Protein AF-A0A8J8KL20-F1 (afdb_monomer_lite)

Radius of gyration: 17.02 Å; chains: 1; bounding box: 35×37×46 Å

pLDDT: mean 74.29, std 15.9, range [38.81, 91.81]

Structure (mmCIF, N/CA/C/O backbone):
data_AF-A0A8J8KL20-F1
#
_entry.id   AF-A0A8J8KL20-F1
#
loop_
_atom_site.group_PDB
_atom_site.id
_atom_site.type_symbol
_atom_site.label_atom_id
_atom_site.label_alt_id
_atom_site.label_comp_id
_atom_site.label_asym_id
_atom_site.label_entity_id
_atom_site.label_seq_id
_atom_site.pdbx_PDB_ins_code
_atom_site.Cartn_x
_atom_site.Cartn_y
_atom_site.Cartn_z
_atom_site.occupancy
_atom_site.B_iso_or_equiv
_atom_site.auth_seq_id
_atom_site.auth_comp_id
_atom_site.auth_asym_id
_atom_site.auth_atom_id
_atom_site.pdbx_PDB_model_num
ATOM 1 N N . MET A 1 1 ? 16.109 7.334 24.540 1.00 38.81 1 MET A N 1
ATOM 2 C CA . MET A 1 1 ? 15.785 5.969 24.083 1.00 38.81 1 MET A CA 1
ATOM 3 C C . MET A 1 1 ? 14.561 6.103 23.209 1.00 38.81 1 MET A C 1
ATOM 5 O O . MET A 1 1 ? 13.447 6.041 23.710 1.00 38.81 1 MET A O 1
ATOM 9 N N . ASP A 1 2 ? 14.777 6.411 21.936 1.00 45.88 2 ASP A N 1
ATOM 10 C CA . ASP A 1 2 ? 13.723 6.442 20.931 1.00 45.88 2 ASP A CA 1
ATOM 11 C C . ASP A 1 2 ? 13.268 5.004 20.717 1.00 45.88 2 ASP A C 1
ATOM 13 O O . ASP A 1 2 ? 13.899 4.237 19.991 1.00 45.88 2 ASP A O 1
ATOM 17 N N . ASP A 1 3 ? 12.230 4.622 21.461 1.00 46.59 3 ASP A N 1
ATOM 18 C CA . ASP A 1 3 ? 11.456 3.405 21.261 1.00 46.59 3 ASP A CA 1
ATOM 19 C C . ASP A 1 3 ? 11.248 3.256 19.752 1.00 46.59 3 ASP A C 1
ATOM 21 O O . ASP A 1 3 ? 10.605 4.101 19.130 1.00 46.59 3 ASP A O 1
ATOM 25 N N . HIS A 1 4 ? 11.883 2.252 19.138 1.00 56.97 4 HIS A N 1
ATOM 26 C CA . HIS A 1 4 ? 11.811 1.983 17.701 1.00 56.97 4 HIS A CA 1
ATOM 27 C C . HIS A 1 4 ? 10.422 1.435 17.339 1.00 56.97 4 HIS A C 1
ATOM 29 O O . HIS A 1 4 ? 10.281 0.366 16.743 1.00 56.97 4 HIS A O 1
ATOM 35 N N . ARG A 1 5 ? 9.373 2.156 17.736 1.00 70.94 5 ARG A N 1
ATOM 36 C CA . ARG A 1 5 ? 8.008 1.954 17.292 1.00 70.94 5 ARG A CA 1
ATOM 37 C C . ARG A 1 5 ? 8.009 2.177 15.794 1.00 70.94 5 ARG A C 1
ATOM 39 O O . ARG A 1 5 ? 8.140 3.299 15.313 1.00 70.94 5 ARG A O 1
ATOM 46 N N . LEU A 1 6 ? 7.926 1.066 15.071 1.00 75.06 6 LEU A N 1
ATOM 47 C CA . LEU A 1 6 ? 7.725 1.067 13.634 1.00 75.06 6 LEU A CA 1
ATOM 48 C C . LEU A 1 6 ? 6.529 1.967 13.329 1.00 75.06 6 LEU A C 1
ATOM 50 O O . LEU A 1 6 ? 5.464 1.814 13.930 1.00 75.06 6 LEU A O 1
ATOM 54 N N . THR A 1 7 ? 6.738 2.925 12.431 1.00 85.06 7 THR A N 1
ATOM 55 C CA . THR A 1 7 ? 5.669 3.805 11.976 1.00 85.06 7 THR A CA 1
ATOM 56 C C . THR A 1 7 ? 4.633 2.995 11.197 1.00 85.06 7 THR A C 1
ATOM 58 O O . THR A 1 7 ? 4.928 1.900 10.699 1.00 85.06 7 THR A O 1
ATOM 61 N N . ASP A 1 8 ? 3.408 3.508 11.103 1.00 82.50 8 ASP A N 1
ATOM 62 C CA . ASP A 1 8 ? 2.309 2.798 10.441 1.00 82.50 8 ASP A CA 1
ATOM 63 C C . ASP A 1 8 ? 2.631 2.536 8.964 1.00 82.50 8 ASP A C 1
ATOM 65 O O . ASP A 1 8 ? 2.375 1.448 8.452 1.00 82.50 8 ASP A O 1
ATOM 69 N N . GLU A 1 9 ? 3.314 3.477 8.311 1.00 83.88 9 GLU A N 1
ATOM 70 C CA . GLU A 1 9 ? 3.760 3.365 6.922 1.00 83.88 9 GLU A CA 1
ATOM 71 C C . GLU A 1 9 ? 4.776 2.232 6.760 1.00 83.88 9 GLU A C 1
ATOM 73 O O . GLU A 1 9 ? 4.726 1.464 5.798 1.00 83.88 9 GLU A O 1
ATOM 78 N N . ARG A 1 10 ? 5.673 2.059 7.738 1.00 84.50 10 ARG A N 1
ATOM 79 C CA . ARG A 1 10 ? 6.661 0.978 7.707 1.00 84.50 10 ARG A CA 1
ATOM 80 C C . ARG A 1 10 ? 6.034 -0.385 7.977 1.00 84.50 10 ARG A C 1
ATOM 82 O O . ARG A 1 10 ? 6.473 -1.371 7.387 1.00 84.50 10 ARG A O 1
ATOM 89 N N . LEU A 1 11 ? 5.008 -0.452 8.826 1.00 85.94 11 LEU A N 1
ATOM 90 C CA . LEU A 1 11 ? 4.219 -1.671 9.030 1.00 85.94 11 LEU A CA 1
ATOM 91 C C . LEU A 1 11 ? 3.438 -2.046 7.765 1.00 85.94 11 LEU A C 1
ATOM 93 O O . LEU A 1 11 ? 3.494 -3.201 7.341 1.00 85.94 11 LEU A O 1
ATOM 97 N N . CYS A 1 12 ? 2.791 -1.074 7.118 1.00 87.00 12 CYS A N 1
ATOM 98 C CA . CYS A 1 12 ? 2.142 -1.263 5.823 1.00 87.00 12 CYS A CA 1
ATOM 99 C C . CYS A 1 12 ? 3.125 -1.765 4.769 1.00 87.00 12 CYS A C 1
ATOM 101 O O . CYS A 1 12 ? 2.847 -2.756 4.096 1.00 87.00 12 CYS A O 1
ATOM 103 N N . TRP A 1 13 ? 4.298 -1.136 4.660 1.00 88.00 13 TRP A N 1
ATOM 104 C CA . TRP A 1 13 ? 5.326 -1.566 3.719 1.00 88.00 13 TRP A CA 1
ATOM 105 C C . TRP A 1 13 ? 5.730 -3.020 3.938 1.00 88.00 13 TRP A C 1
ATOM 107 O O . TRP A 1 13 ? 5.778 -3.778 2.979 1.00 88.00 13 TRP A O 1
ATOM 117 N N . LEU A 1 14 ? 5.969 -3.447 5.180 1.00 86.81 14 LEU A N 1
ATOM 118 C CA . LEU A 1 14 ? 6.338 -4.838 5.462 1.00 86.81 14 LEU A CA 1
ATOM 119 C C . LEU A 1 14 ? 5.230 -5.827 5.074 1.00 86.81 14 LEU A C 1
ATOM 121 O O . LEU A 1 14 ? 5.526 -6.848 4.455 1.00 86.81 14 LEU A O 1
ATOM 125 N N . ALA A 1 15 ? 3.971 -5.507 5.385 1.00 85.88 15 ALA A N 1
ATOM 126 C CA . ALA A 1 15 ? 2.824 -6.351 5.055 1.00 85.88 15 ALA A CA 1
ATOM 127 C C . ALA A 1 15 ? 2.576 -6.460 3.539 1.00 85.88 15 ALA A C 1
ATOM 129 O O . ALA A 1 15 ? 2.180 -7.514 3.037 1.00 85.88 15 ALA A O 1
ATOM 130 N N . VAL A 1 16 ? 2.815 -5.378 2.794 1.00 83.81 16 VAL A N 1
ATOM 131 C CA . VAL A 1 16 ? 2.641 -5.341 1.335 1.00 83.81 16 VAL A CA 1
ATOM 132 C C . VAL A 1 16 ? 3.842 -5.948 0.610 1.00 83.81 16 VAL A C 1
ATOM 134 O O . VAL A 1 16 ? 3.661 -6.682 -0.363 1.00 83.81 16 VAL A O 1
ATOM 137 N N . ARG A 1 17 ? 5.065 -5.685 1.084 1.00 83.00 17 ARG A N 1
ATOM 138 C CA . ARG A 1 17 ? 6.307 -6.161 0.463 1.00 83.00 17 ARG A CA 1
ATOM 139 C C . ARG A 1 17 ? 6.324 -7.677 0.346 1.00 83.00 17 ARG A C 1
ATOM 141 O O . ARG A 1 17 ? 6.640 -8.174 -0.728 1.00 83.00 17 ARG A O 1
ATOM 148 N N . ASP A 1 18 ? 5.926 -8.396 1.396 1.00 75.50 18 ASP A N 1
ATOM 149 C CA . ASP A 1 18 ? 5.860 -9.863 1.373 1.00 75.50 18 ASP A CA 1
ATOM 150 C C . ASP A 1 18 ? 4.940 -10.377 0.248 1.00 75.50 18 ASP A C 1
ATOM 152 O O . ASP A 1 18 ? 5.310 -11.267 -0.521 1.00 75.50 18 ASP A O 1
ATOM 156 N N . GLN A 1 19 ? 3.790 -9.726 0.047 1.00 73.88 19 GLN A N 1
ATOM 157 C CA . GLN A 1 19 ? 2.840 -10.082 -1.011 1.00 73.88 19 GLN A CA 1
ATOM 158 C C . GLN A 1 19 ? 3.341 -9.749 -2.423 1.00 73.88 19 GLN A C 1
ATOM 160 O O . GLN A 1 19 ? 3.044 -10.483 -3.369 1.00 73.88 19 GLN A O 1
ATOM 165 N N . ILE A 1 20 ? 4.087 -8.652 -2.590 1.00 74.19 20 ILE A N 1
ATOM 166 C CA . ILE A 1 20 ? 4.713 -8.300 -3.873 1.00 74.19 20 ILE A CA 1
ATOM 167 C C . ILE A 1 20 ? 5.860 -9.275 -4.167 1.00 74.19 20 ILE A C 1
ATOM 169 O O . ILE A 1 20 ? 5.904 -9.858 -5.249 1.00 74.19 20 ILE A O 1
ATOM 173 N N . GLU A 1 21 ? 6.749 -9.525 -3.201 1.00 70.81 21 GLU A N 1
ATOM 174 C CA . GLU A 1 21 ? 7.859 -10.473 -3.351 1.00 70.81 21 GLU A CA 1
ATOM 175 C C . GLU A 1 21 ? 7.360 -11.888 -3.684 1.00 70.81 21 GLU A C 1
ATOM 177 O O . GLU A 1 21 ? 7.947 -12.557 -4.537 1.00 70.81 21 GLU A O 1
ATOM 182 N N . ALA A 1 22 ? 6.252 -12.334 -3.082 1.00 69.94 22 ALA A N 1
ATOM 183 C CA . ALA A 1 22 ? 5.636 -13.623 -3.390 1.00 69.94 22 ALA A CA 1
ATOM 184 C C . ALA A 1 22 ? 5.152 -13.729 -4.848 1.00 69.94 22 ALA A C 1
ATOM 186 O O . ALA A 1 22 ? 5.292 -14.789 -5.458 1.00 69.94 22 ALA A O 1
ATOM 187 N N . LYS A 1 23 ? 4.628 -12.642 -5.432 1.00 64.75 23 LYS A N 1
ATOM 188 C CA . LYS A 1 23 ? 4.167 -12.608 -6.833 1.00 64.75 23 LYS A CA 1
ATOM 189 C C . LYS A 1 23 ? 5.309 -12.552 -7.844 1.00 64.75 23 LYS A C 1
ATOM 191 O O . LYS A 1 23 ? 5.156 -13.050 -8.955 1.00 64.75 23 LYS A O 1
ATOM 196 N N . THR A 1 24 ? 6.441 -11.965 -7.465 1.00 61.06 24 THR A N 1
ATOM 197 C CA . THR A 1 24 ? 7.593 -11.776 -8.361 1.00 61.06 24 THR A CA 1
ATOM 198 C C . THR A 1 24 ? 8.540 -12.979 -8.373 1.00 61.06 24 THR A C 1
ATOM 200 O O . THR A 1 24 ? 9.402 -13.069 -9.245 1.00 61.06 24 THR A O 1
ATOM 203 N N . ARG A 1 25 ? 8.412 -13.934 -7.440 1.00 55.72 25 ARG A N 1
ATOM 204 C CA . ARG A 1 25 ? 9.254 -15.141 -7.428 1.00 55.72 25 ARG A CA 1
ATOM 205 C C . ARG A 1 25 ? 8.912 -16.054 -8.616 1.00 55.72 25 ARG A C 1
ATOM 207 O O . ARG A 1 25 ? 7.834 -16.649 -8.621 1.00 55.72 25 ARG A O 1
ATOM 214 N N . PRO A 1 26 ? 9.823 -16.250 -9.592 1.00 49.69 26 PRO A N 1
ATOM 215 C CA . PRO A 1 26 ? 9.614 -17.258 -10.619 1.00 49.69 26 PRO A CA 1
ATOM 216 C C . PRO A 1 26 ? 9.607 -18.632 -9.946 1.00 49.69 26 PRO A C 1
ATOM 218 O O . PRO A 1 26 ? 10.525 -18.966 -9.189 1.00 49.69 26 PRO A O 1
ATOM 221 N N . SER A 1 27 ? 8.555 -19.415 -10.198 1.00 47.47 27 SER A N 1
ATOM 222 C CA . SER A 1 27 ? 8.423 -20.780 -9.685 1.00 47.47 27 SER A CA 1
ATOM 223 C C . SER A 1 27 ? 9.712 -21.560 -9.949 1.00 47.47 27 SER A C 1
ATOM 225 O O . SER A 1 27 ? 10.236 -21.547 -11.065 1.00 47.47 27 SER A O 1
ATOM 227 N N . LEU A 1 28 ? 10.233 -22.228 -8.915 1.00 55.19 28 LEU A N 1
ATOM 228 C CA . LEU A 1 28 ? 11.502 -22.970 -8.928 1.00 55.19 28 LEU A CA 1
ATOM 229 C C . LEU A 1 28 ? 11.609 -23.946 -10.125 1.00 55.19 28 LEU A C 1
ATOM 231 O O . LEU A 1 28 ? 12.704 -24.217 -10.609 1.00 55.19 28 LEU A O 1
ATOM 235 N N . LEU A 1 29 ? 10.462 -24.398 -10.646 1.00 50.69 29 LEU A N 1
ATOM 236 C CA . LEU A 1 29 ? 10.310 -25.244 -11.833 1.00 50.69 29 LEU A CA 1
ATOM 237 C C . LEU A 1 29 ? 10.799 -24.610 -13.152 1.00 50.69 29 LEU A C 1
ATOM 239 O O . LEU A 1 29 ? 11.259 -25.338 -14.025 1.00 50.69 29 LEU A O 1
ATOM 243 N N . MET A 1 30 ? 10.779 -23.281 -13.310 1.00 49.03 30 MET A N 1
ATOM 244 C CA . MET A 1 30 ? 11.275 -22.621 -14.533 1.00 49.03 30 MET A CA 1
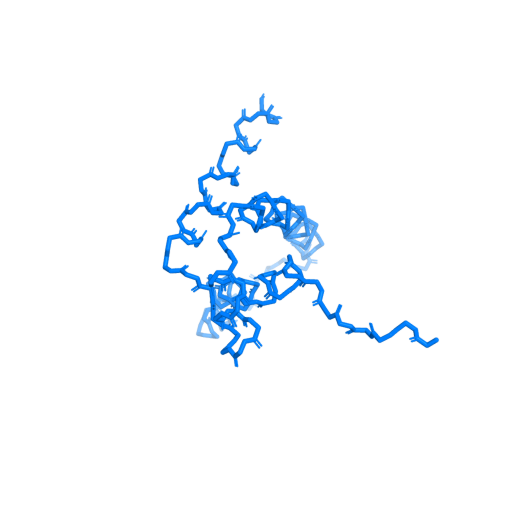ATOM 245 C C . MET A 1 30 ? 12.806 -22.505 -14.597 1.00 49.03 30 MET A C 1
ATOM 247 O O . MET A 1 30 ? 13.356 -22.238 -15.662 1.00 49.03 30 MET A O 1
ATOM 251 N N . ARG A 1 31 ? 13.527 -22.723 -13.487 1.00 48.88 31 ARG A N 1
ATOM 252 C CA . ARG A 1 31 ? 14.994 -22.551 -13.443 1.00 48.88 31 ARG A CA 1
ATOM 253 C C . ARG A 1 31 ? 15.767 -23.705 -14.089 1.00 48.88 31 ARG A C 1
ATOM 255 O O . ARG A 1 31 ? 16.957 -23.552 -14.340 1.00 48.88 31 ARG A O 1
ATOM 262 N N . ILE A 1 32 ? 15.117 -24.835 -14.375 1.00 51.88 32 ILE A N 1
ATOM 263 C CA . ILE A 1 32 ? 15.778 -26.036 -14.920 1.00 51.88 32 ILE A CA 1
ATOM 264 C C . ILE A 1 32 ? 15.859 -25.992 -16.462 1.00 51.88 32 ILE A C 1
ATOM 266 O O . ILE A 1 32 ? 16.651 -26.715 -17.055 1.00 51.88 32 ILE A O 1
ATOM 270 N N . LEU A 1 33 ? 15.111 -25.102 -17.130 1.00 49.56 33 LEU A N 1
ATOM 271 C CA . LEU A 1 33 ? 15.063 -25.027 -18.601 1.00 49.56 33 LEU A CA 1
ATOM 272 C C . LEU A 1 33 ? 16.040 -24.013 -19.230 1.00 49.56 33 LEU A C 1
ATOM 274 O O . LEU A 1 33 ? 16.191 -24.004 -20.447 1.00 49.56 33 LEU A O 1
ATOM 278 N N . SER A 1 34 ? 16.754 -23.211 -18.432 1.00 47.78 34 SER A N 1
ATOM 279 C CA . SER A 1 34 ? 17.646 -22.143 -18.928 1.00 47.78 34 SER A CA 1
ATOM 280 C C . SER A 1 34 ? 19.128 -22.410 -18.636 1.00 47.78 34 SER A C 1
ATOM 282 O O . SER A 1 34 ? 19.859 -21.521 -18.207 1.00 47.78 34 SER A O 1
ATOM 284 N N . ALA A 1 35 ? 19.597 -23.641 -18.858 1.00 46.12 35 ALA A N 1
ATOM 285 C CA . ALA A 1 35 ? 21.009 -24.019 -18.693 1.00 46.12 35 ALA A CA 1
ATOM 286 C C . ALA A 1 35 ? 21.930 -23.557 -19.850 1.00 46.12 35 ALA A C 1
ATOM 288 O O . ALA A 1 35 ? 23.056 -24.034 -19.981 1.00 46.12 35 ALA A O 1
ATOM 289 N N . GLY A 1 36 ? 21.487 -22.610 -20.679 1.00 48.81 36 GLY A N 1
ATOM 290 C CA . GLY A 1 36 ? 22.293 -22.011 -21.736 1.00 48.81 36 GLY A CA 1
ATOM 291 C C . GLY A 1 36 ? 21.817 -20.596 -22.043 1.00 48.81 36 GLY A C 1
ATOM 292 O O . GLY A 1 36 ? 20.685 -20.419 -22.473 1.00 48.81 36 GLY A O 1
ATOM 293 N N . SER A 1 37 ? 22.710 -19.625 -21.847 1.00 49.44 37 SER A N 1
ATOM 294 C CA . SER A 1 37 ? 22.612 -18.188 -22.166 1.00 49.44 37 SER A CA 1
ATOM 295 C C . SER A 1 37 ? 22.380 -17.220 -20.999 1.00 49.44 37 SER A C 1
ATOM 297 O O . SER A 1 37 ? 21.489 -17.364 -20.171 1.00 49.44 37 SER A O 1
ATOM 299 N N . SER A 1 38 ? 23.200 -16.165 -21.043 1.00 46.66 38 SER A N 1
ATOM 300 C CA . SER A 1 38 ? 23.116 -14.882 -20.336 1.00 46.66 38 SER A CA 1
ATOM 301 C C . SER A 1 38 ? 23.584 -14.802 -18.880 1.00 46.66 38 SER A C 1
ATOM 303 O O . SER A 1 38 ? 22.804 -14.668 -17.946 1.00 46.66 38 SER A O 1
ATOM 305 N N . ARG A 1 39 ? 24.910 -14.670 -18.712 1.00 53.59 39 ARG A N 1
ATOM 306 C CA . ARG A 1 39 ? 25.523 -13.995 -17.546 1.00 53.59 39 ARG A CA 1
ATOM 307 C C . ARG A 1 39 ? 25.481 -12.453 -17.641 1.00 53.59 39 ARG A C 1
ATOM 309 O O . ARG A 1 39 ? 26.036 -11.793 -16.775 1.00 53.59 39 ARG A O 1
ATOM 316 N N . TYR A 1 40 ? 24.827 -11.886 -18.661 1.00 50.34 40 TYR A N 1
ATOM 317 C CA . TYR A 1 40 ? 24.834 -10.445 -18.971 1.00 50.34 40 TYR A CA 1
ATOM 318 C C . TYR A 1 40 ? 23.541 -9.677 -18.626 1.00 50.34 40 TYR A C 1
ATOM 320 O O . TYR A 1 40 ? 23.471 -8.494 -18.913 1.00 50.34 40 TYR A O 1
ATOM 328 N N . GLY A 1 41 ? 22.532 -10.302 -18.003 1.00 51.97 41 GLY A N 1
ATOM 329 C CA . GLY A 1 41 ? 21.232 -9.652 -17.729 1.00 51.97 41 GLY A CA 1
ATOM 330 C C . GLY A 1 41 ? 20.859 -9.486 -16.250 1.00 51.97 41 GLY A C 1
ATOM 331 O O . GLY A 1 41 ? 19.729 -9.123 -15.943 1.00 51.97 41 GLY A O 1
ATOM 332 N N . HIS A 1 42 ? 21.758 -9.809 -15.313 1.00 54.12 42 HIS A N 1
ATOM 333 C CA . HIS A 1 42 ? 21.399 -9.848 -13.889 1.00 54.12 42 HIS A CA 1
ATOM 334 C C . HIS A 1 42 ? 21.438 -8.467 -13.212 1.00 54.12 42 HIS A C 1
ATOM 336 O O . HIS A 1 42 ? 20.688 -8.253 -12.264 1.00 54.12 42 HIS A O 1
ATOM 342 N N . ASP A 1 43 ? 22.261 -7.533 -13.695 1.00 56.91 43 ASP A N 1
ATOM 343 C CA . ASP A 1 43 ? 22.393 -6.200 -13.088 1.00 56.91 43 ASP A CA 1
ATOM 344 C C . ASP A 1 43 ? 21.224 -5.275 -13.464 1.00 56.91 43 ASP A C 1
ATOM 346 O O . ASP A 1 43 ? 20.592 -4.691 -12.588 1.00 56.91 43 ASP A O 1
ATOM 350 N N . GLU A 1 44 ? 20.837 -5.230 -14.742 1.00 56.78 44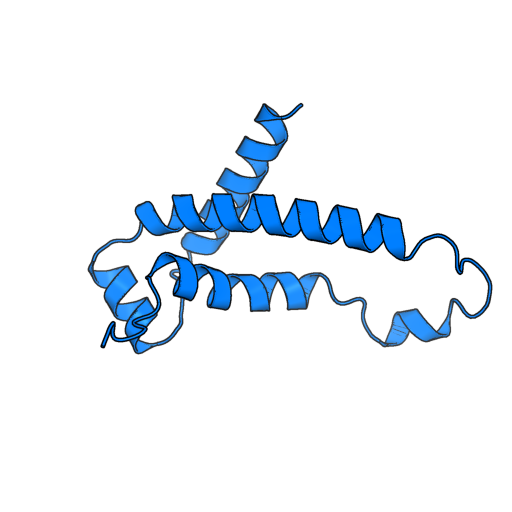 GLU A N 1
ATOM 351 C CA . GLU A 1 44 ? 19.720 -4.394 -15.217 1.00 56.78 44 GLU A CA 1
ATOM 352 C C . GLU A 1 44 ? 18.365 -4.838 -14.658 1.00 56.78 44 GLU A C 1
ATOM 354 O O . GLU A 1 44 ? 17.536 -4.002 -14.294 1.00 56.78 44 GLU A O 1
ATOM 359 N N . ALA A 1 45 ? 18.155 -6.154 -14.531 1.00 58.47 45 ALA A N 1
ATOM 360 C CA . ALA A 1 45 ? 16.964 -6.707 -13.892 1.00 58.47 45 ALA A CA 1
ATOM 361 C C . ALA A 1 45 ? 16.877 -6.303 -12.410 1.00 58.47 45 ALA A C 1
ATOM 363 O O . ALA A 1 45 ? 15.786 -6.082 -11.888 1.00 58.47 45 ALA A O 1
ATOM 364 N N . ARG A 1 46 ? 18.023 -6.174 -11.732 1.00 60.03 46 ARG A N 1
ATOM 365 C CA . ARG A 1 46 ? 18.095 -5.792 -10.318 1.00 60.03 46 ARG A CA 1
ATOM 366 C C . ARG A 1 46 ? 17.915 -4.290 -10.114 1.00 60.03 46 ARG A C 1
ATOM 368 O O . ARG A 1 46 ? 17.302 -3.902 -9.121 1.00 60.03 46 ARG A O 1
ATOM 375 N N . SER A 1 47 ? 18.413 -3.469 -11.038 1.00 59.41 47 SER A N 1
ATOM 376 C CA . SER A 1 47 ? 18.180 -2.020 -11.049 1.00 59.41 47 SER A CA 1
ATOM 377 C C . SER A 1 47 ? 16.707 -1.703 -11.293 1.00 59.41 47 SER 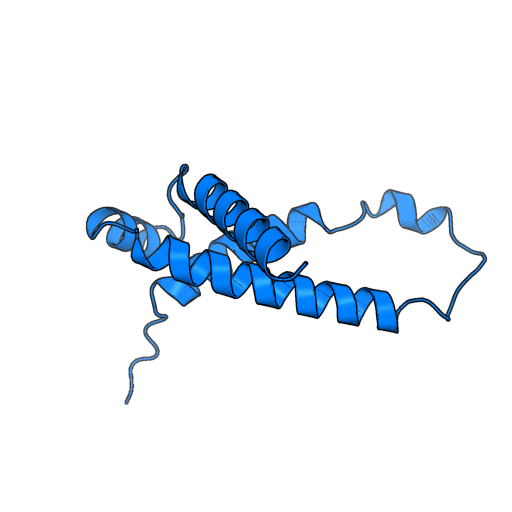A C 1
ATOM 379 O O . SER A 1 47 ? 16.084 -1.111 -10.419 1.00 59.41 47 SER A O 1
ATOM 381 N N . HIS A 1 48 ? 16.097 -2.254 -12.351 1.00 59.22 48 HIS A N 1
ATOM 382 C CA . HIS A 1 48 ? 14.655 -2.099 -12.590 1.00 59.22 48 HIS A CA 1
ATOM 383 C C . HIS A 1 48 ? 13.807 -2.584 -11.408 1.00 59.22 48 HIS A C 1
ATOM 385 O O . HIS A 1 48 ? 12.806 -1.963 -11.061 1.00 59.22 48 HIS A O 1
ATOM 391 N N . GLN A 1 49 ? 14.203 -3.682 -10.753 1.00 63.72 49 GLN A N 1
ATOM 392 C CA . GLN A 1 49 ? 13.505 -4.166 -9.562 1.00 63.72 49 GLN A CA 1
ATOM 393 C C . GLN A 1 49 ? 13.607 -3.185 -8.381 1.00 63.72 49 GLN A C 1
ATOM 395 O O . GLN A 1 49 ? 12.646 -3.059 -7.623 1.00 63.72 49 GLN A O 1
ATOM 400 N N . ARG A 1 50 ? 14.739 -2.486 -8.212 1.00 65.62 50 ARG A N 1
ATOM 401 C CA . ARG A 1 50 ? 14.909 -1.455 -7.175 1.00 65.62 50 ARG A CA 1
ATOM 402 C C . ARG A 1 50 ? 14.067 -0.217 -7.457 1.00 65.62 50 ARG A C 1
ATOM 404 O O . ARG A 1 50 ? 13.401 0.242 -6.534 1.00 65.62 50 ARG A O 1
ATOM 411 N N . ASP A 1 51 ? 14.048 0.256 -8.700 1.00 69.94 51 ASP A N 1
ATOM 412 C CA . ASP A 1 51 ? 13.230 1.408 -9.103 1.00 69.94 51 ASP A CA 1
ATOM 413 C C . ASP A 1 51 ? 11.737 1.102 -8.914 1.00 69.94 51 ASP A C 1
ATOM 415 O O . ASP A 1 51 ? 10.993 1.878 -8.315 1.00 69.94 51 ASP A O 1
ATOM 419 N N . HIS A 1 52 ? 11.318 -0.110 -9.291 1.00 72.12 52 HIS A N 1
A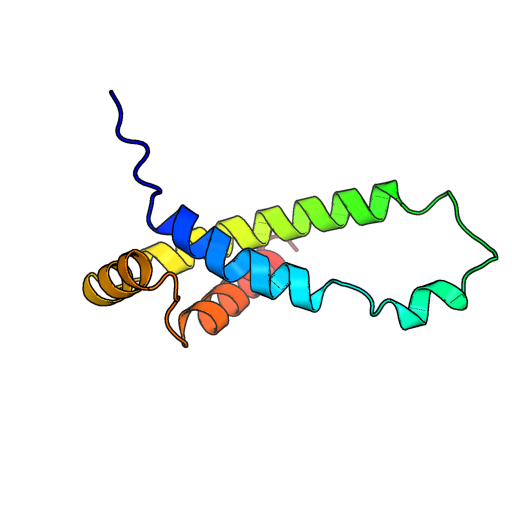TOM 420 C CA . HIS A 1 52 ? 9.956 -0.592 -9.075 1.00 72.12 52 HIS A CA 1
ATOM 421 C C . HIS A 1 52 ? 9.585 -0.671 -7.586 1.00 72.12 52 HIS A C 1
ATOM 423 O O . HIS A 1 52 ? 8.485 -0.280 -7.197 1.00 72.12 52 HIS A O 1
ATOM 429 N N . MET A 1 53 ? 10.494 -1.153 -6.729 1.00 76.94 53 MET A N 1
ATOM 430 C CA . MET A 1 53 ? 10.265 -1.163 -5.279 1.00 76.94 53 MET A CA 1
ATOM 431 C C . MET A 1 53 ? 10.203 0.247 -4.682 1.00 76.94 53 MET A C 1
ATOM 433 O O . MET A 1 53 ? 9.459 0.438 -3.723 1.00 76.94 53 MET A O 1
ATOM 437 N N . GLY A 1 54 ? 10.947 1.212 -5.232 1.00 80.69 54 GLY A N 1
ATOM 438 C CA . GLY A 1 54 ? 10.894 2.617 -4.824 1.00 80.69 54 GLY A CA 1
ATOM 439 C C . GLY A 1 54 ? 9.509 3.224 -5.047 1.00 80.69 54 GLY A C 1
ATOM 440 O O . GLY A 1 54 ? 8.881 3.673 -4.092 1.00 80.69 54 GLY A O 1
ATOM 441 N N . ALA A 1 55 ? 8.988 3.121 -6.269 1.00 82.56 55 ALA A N 1
ATOM 442 C CA . ALA A 1 55 ? 7.660 3.636 -6.614 1.00 82.56 55 ALA A CA 1
ATOM 443 C C . ALA A 1 55 ? 6.527 2.948 -5.824 1.00 82.56 55 ALA A C 1
ATOM 445 O O . ALA A 1 55 ? 5.558 3.580 -5.408 1.00 82.56 55 ALA A O 1
ATOM 446 N N . TYR A 1 56 ? 6.654 1.647 -5.533 1.00 83.06 56 TYR A N 1
ATOM 447 C CA . TYR A 1 56 ? 5.706 0.975 -4.638 1.00 83.06 56 TYR A CA 1
ATOM 448 C C . TYR A 1 56 ? 5.791 1.473 -3.189 1.00 83.06 56 TYR A C 1
ATOM 450 O O . TYR A 1 56 ? 4.771 1.485 -2.503 1.00 83.06 56 TYR A O 1
ATOM 458 N N . ALA A 1 57 ? 6.975 1.849 -2.698 1.00 86.38 57 ALA A N 1
ATOM 459 C CA . ALA A 1 57 ? 7.124 2.367 -1.341 1.00 86.38 57 ALA A CA 1
ATOM 460 C C . ALA A 1 57 ? 6.421 3.722 -1.176 1.00 86.38 57 ALA A C 1
ATOM 462 O O . ALA A 1 57 ? 5.770 3.937 -0.154 1.00 86.38 57 ALA A O 1
ATOM 463 N N . GLU A 1 58 ? 6.490 4.584 -2.191 1.00 86.94 58 GLU A N 1
ATOM 464 C CA . GLU A 1 58 ? 5.776 5.865 -2.225 1.00 86.94 58 GLU A CA 1
ATOM 465 C C . GLU A 1 58 ? 4.256 5.666 -2.268 1.00 86.94 58 GLU A C 1
ATOM 467 O O . GLU A 1 58 ? 3.544 6.153 -1.392 1.00 86.94 58 GLU A O 1
ATOM 472 N N . ALA A 1 59 ? 3.760 4.813 -3.170 1.00 90.31 59 ALA A N 1
ATOM 473 C CA . ALA A 1 59 ? 2.335 4.480 -3.236 1.00 90.31 59 ALA A CA 1
ATOM 474 C C . ALA A 1 59 ? 1.793 3.872 -1.924 1.00 90.31 59 ALA A C 1
ATOM 476 O O . ALA A 1 59 ? 0.639 4.094 -1.550 1.00 90.31 59 ALA A O 1
ATOM 477 N N . VAL A 1 60 ? 2.611 3.092 -1.206 1.00 90.12 60 VAL A N 1
ATOM 478 C CA . VAL A 1 60 ? 2.263 2.570 0.126 1.00 90.12 60 VAL A CA 1
ATOM 479 C C . VAL A 1 60 ? 2.230 3.676 1.174 1.00 90.12 60 VAL A C 1
ATOM 481 O O . VAL A 1 60 ? 1.345 3.652 2.029 1.00 90.12 60 VAL A O 1
ATOM 484 N N . PHE A 1 61 ? 3.169 4.621 1.123 1.00 89.88 61 PHE A N 1
ATOM 485 C CA . PHE A 1 61 ? 3.193 5.766 2.027 1.00 89.88 61 PHE A CA 1
ATOM 486 C C . PHE A 1 61 ? 1.917 6.602 1.876 1.00 89.88 61 PHE A C 1
ATOM 488 O O . PHE A 1 61 ? 1.237 6.852 2.869 1.00 89.88 61 PHE A O 1
ATOM 495 N N . ASP A 1 62 ? 1.527 6.929 0.644 1.00 90.00 62 ASP A N 1
ATOM 496 C CA . ASP A 1 62 ? 0.307 7.695 0.376 1.00 90.00 62 ASP A CA 1
ATOM 497 C C . ASP A 1 62 ? -0.962 6.948 0.791 1.00 90.00 62 ASP A C 1
ATOM 499 O O . ASP A 1 62 ? -1.801 7.500 1.505 1.00 90.00 62 ASP A O 1
ATOM 503 N N . ALA A 1 63 ? -1.074 5.658 0.459 1.00 91.19 63 ALA A N 1
ATOM 504 C CA . ALA A 1 63 ? -2.202 4.845 0.912 1.00 91.19 63 ALA A CA 1
ATOM 505 C C . ALA A 1 63 ? -2.271 4.740 2.449 1.00 91.19 63 ALA A C 1
ATOM 507 O O . ALA A 1 63 ? -3.361 4.667 3.020 1.00 91.19 63 ALA A O 1
ATOM 508 N N . ALA A 1 64 ? -1.127 4.735 3.145 1.00 91.06 64 ALA A N 1
ATOM 509 C CA . ALA A 1 64 ? -1.077 4.696 4.607 1.00 91.06 64 ALA A CA 1
ATOM 510 C C . ALA A 1 64 ? -1.624 5.977 5.253 1.00 91.06 64 ALA A C 1
ATOM 512 O O . ALA A 1 64 ? -2.200 5.911 6.345 1.00 91.06 64 ALA A O 1
ATOM 513 N N . GLN A 1 65 ? -1.523 7.123 4.572 1.00 89.00 65 GLN A N 1
ATOM 514 C CA . GLN A 1 65 ? -2.124 8.371 5.046 1.00 89.00 65 GLN A CA 1
ATOM 515 C C . GLN A 1 65 ? -3.658 8.295 5.082 1.00 89.00 65 GLN A C 1
ATOM 517 O O . GLN A 1 65 ? -4.272 8.884 5.973 1.00 89.00 65 GLN A O 1
ATOM 522 N N . GLU A 1 66 ? -4.268 7.504 4.192 1.00 91.81 66 GLU A N 1
ATOM 523 C CA . GLU A 1 66 ? -5.721 7.288 4.121 1.00 91.81 66 GLU A CA 1
ATOM 524 C C . GLU A 1 66 ? -6.254 6.321 5.200 1.00 91.81 66 GLU A C 1
ATOM 526 O O . GLU A 1 66 ? -7.467 6.197 5.377 1.00 91.81 66 GLU A O 1
ATOM 531 N N . LEU A 1 67 ? -5.380 5.644 5.960 1.00 90.12 67 LEU A N 1
ATOM 532 C CA . LEU A 1 67 ? -5.810 4.721 7.015 1.00 90.12 67 LEU A CA 1
ATOM 533 C C . LEU A 1 67 ? -6.537 5.446 8.147 1.00 90.12 67 LEU A C 1
ATOM 535 O O . LEU A 1 67 ? -6.008 6.388 8.750 1.00 90.12 67 LEU A O 1
ATOM 539 N N . SER A 1 68 ? -7.700 4.916 8.525 1.00 91.00 68 SER A N 1
ATOM 540 C CA . SER A 1 68 ? -8.410 5.378 9.712 1.00 91.00 68 SER A CA 1
ATOM 541 C C . SER A 1 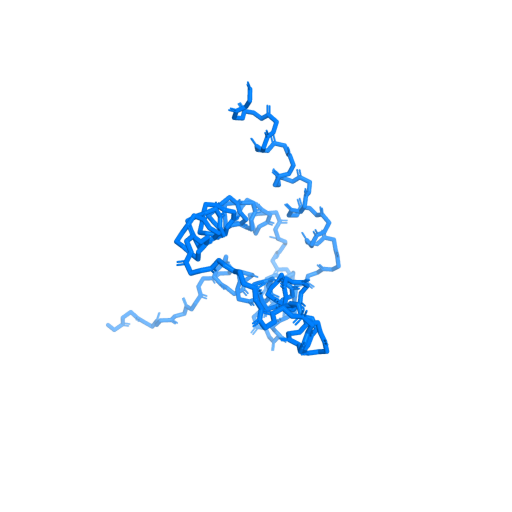68 ? -7.672 4.983 10.997 1.00 91.00 68 SER A C 1
ATOM 543 O O . SER A 1 68 ? -6.813 4.097 11.026 1.00 91.00 68 SER A O 1
ATOM 545 N N . ALA A 1 69 ? -8.033 5.618 12.114 1.00 89.75 69 ALA A N 1
ATOM 546 C CA . ALA A 1 69 ? -7.475 5.264 13.419 1.00 89.75 69 ALA A CA 1
ATOM 547 C C . ALA A 1 69 ? -7.764 3.803 13.817 1.00 89.75 69 ALA A C 1
ATOM 549 O O . ALA A 1 69 ? -6.964 3.199 14.536 1.00 89.75 69 ALA A O 1
ATOM 550 N N . ASP A 1 70 ? -8.887 3.237 13.361 1.00 89.12 70 ASP A N 1
ATOM 551 C CA . ASP A 1 70 ? -9.226 1.841 13.633 1.00 89.12 70 ASP A CA 1
ATOM 552 C C . ASP A 1 70 ? -8.413 0.886 12.752 1.00 89.12 70 ASP A C 1
ATOM 554 O O . ASP A 1 70 ? -7.818 -0.058 13.274 1.00 89.12 70 ASP A O 1
ATOM 558 N N . ASP A 1 71 ? -8.241 1.208 11.466 1.00 90.19 71 ASP A N 1
ATOM 559 C CA . ASP A 1 71 ? -7.376 0.434 10.566 1.00 90.19 71 ASP A CA 1
ATOM 560 C C . ASP A 1 71 ? -5.934 0.385 11.084 1.00 90.19 71 ASP A C 1
ATOM 562 O O . ASP A 1 71 ? -5.320 -0.681 11.136 1.00 90.19 71 ASP A O 1
ATOM 566 N N . ARG A 1 72 ? -5.398 1.521 11.555 1.00 88.69 72 ARG A N 1
ATOM 567 C CA . ARG A 1 72 ? -4.060 1.581 12.174 1.00 88.69 72 ARG A CA 1
ATOM 568 C C . ARG A 1 72 ? -3.971 0.710 13.423 1.00 88.69 72 ARG A C 1
ATOM 570 O O . ARG A 1 72 ? -2.950 0.068 13.669 1.00 88.69 72 ARG A O 1
ATOM 577 N N . ARG A 1 73 ? -5.038 0.653 14.224 1.00 87.12 73 ARG A N 1
ATOM 578 C CA . ARG A 1 73 ? -5.098 -0.213 15.409 1.00 87.12 73 ARG A CA 1
ATOM 579 C C . ARG A 1 73 ? -5.087 -1.691 15.014 1.00 87.12 73 ARG A C 1
ATOM 581 O O . ARG A 1 73 ? -4.350 -2.463 15.628 1.00 87.12 73 ARG A O 1
ATOM 588 N N . ILE A 1 74 ? -5.864 -2.075 14.001 1.00 85.44 74 ILE A N 1
ATOM 589 C CA . ILE A 1 74 ? -5.902 -3.441 13.458 1.00 85.44 74 ILE A CA 1
ATOM 590 C C . ILE A 1 74 ? -4.531 -3.825 12.898 1.00 85.44 74 ILE A C 1
ATOM 592 O O . ILE A 1 74 ? -4.006 -4.880 13.257 1.00 85.44 74 ILE A O 1
ATOM 596 N N . LEU A 1 75 ? -3.916 -2.948 12.105 1.00 88.19 75 LEU A N 1
ATOM 597 C CA . LEU A 1 75 ? -2.590 -3.150 11.529 1.00 88.19 75 LEU A CA 1
ATOM 598 C C . LEU A 1 75 ? -1.534 -3.384 12.610 1.00 88.19 75 LEU A C 1
ATOM 600 O O . LEU A 1 75 ? -0.795 -4.361 12.549 1.00 88.19 75 LEU A O 1
ATOM 604 N N . ARG A 1 76 ? -1.490 -2.534 13.641 1.00 85.06 76 ARG A N 1
ATOM 605 C CA . ARG A 1 76 ? -0.534 -2.688 14.750 1.00 85.06 76 ARG A CA 1
ATOM 606 C C . ARG A 1 76 ? -0.750 -3.966 15.550 1.00 85.06 76 ARG A C 1
ATOM 608 O O . ARG A 1 76 ? 0.211 -4.531 16.062 1.00 85.06 76 ARG A O 1
ATOM 615 N N . ARG A 1 77 ? -2.003 -4.400 15.701 1.00 86.25 77 ARG A N 1
ATOM 616 C CA . ARG A 1 77 ? -2.351 -5.574 16.510 1.00 86.25 77 ARG A CA 1
ATOM 617 C C . ARG A 1 77 ? -2.128 -6.888 15.765 1.00 86.25 77 ARG A C 1
ATOM 619 O O . ARG A 1 77 ? -1.659 -7.844 16.370 1.00 86.25 77 ARG A O 1
ATOM 626 N N . ASN A 1 78 ? -2.491 -6.933 14.486 1.00 85.94 78 ASN A N 1
ATOM 627 C CA . ASN A 1 78 ? -2.577 -8.170 13.711 1.00 85.94 78 ASN A CA 1
ATOM 628 C C . ASN A 1 78 ? -1.520 -8.259 12.602 1.00 85.94 78 ASN A C 1
ATOM 630 O O . ASN A 1 78 ? -1.323 -9.333 12.046 1.00 85.94 78 ASN A O 1
ATOM 634 N N . GLY A 1 79 ? -0.871 -7.146 12.247 1.00 84.44 79 GLY A N 1
ATOM 635 C CA . GLY A 1 79 ? 0.037 -7.073 11.099 1.00 84.44 79 GLY A CA 1
ATOM 636 C C . GLY A 1 79 ? -0.676 -7.177 9.748 1.00 84.44 79 GLY A C 1
ATOM 637 O O . GLY A 1 79 ? -0.035 -7.471 8.744 1.00 84.44 79 GLY A O 1
ATOM 638 N N . VAL A 1 80 ? -1.995 -6.968 9.717 1.00 85.06 80 VAL A N 1
ATOM 639 C CA . VAL A 1 80 ? -2.830 -7.119 8.518 1.00 85.06 80 VAL A CA 1
ATOM 640 C C . VAL A 1 80 ? -3.288 -5.748 8.037 1.00 85.06 80 VAL A C 1
ATOM 642 O O . VAL A 1 80 ? -3.799 -4.953 8.825 1.00 85.06 80 VAL A O 1
ATOM 645 N N . VAL A 1 81 ? -3.106 -5.483 6.744 1.00 87.12 81 VAL A N 1
ATOM 646 C CA . VAL A 1 81 ? -3.645 -4.291 6.075 1.00 87.12 81 VAL A CA 1
ATOM 647 C C . VAL A 1 81 ? -5.105 -4.521 5.660 1.00 87.12 81 VAL A C 1
ATOM 649 O O . VAL A 1 81 ? -5.462 -5.657 5.345 1.00 87.12 81 VAL A O 1
ATOM 652 N N . PRO A 1 82 ? -5.947 -3.475 5.616 1.00 87.19 82 PRO A N 1
ATOM 653 C CA . PRO A 1 82 ? -7.316 -3.586 5.112 1.00 87.19 82 PRO A CA 1
ATOM 654 C C . PRO A 1 82 ? -7.383 -4.087 3.660 1.00 87.19 82 PRO A C 1
ATOM 656 O O . PRO A 1 82 ? -6.491 -3.800 2.860 1.00 87.19 82 PRO A O 1
ATOM 659 N N . ASP A 1 83 ? -8.474 -4.756 3.275 1.00 84.62 83 ASP A N 1
ATOM 660 C CA . ASP A 1 83 ? -8.646 -5.306 1.916 1.00 84.62 83 ASP A CA 1
ATOM 661 C C . ASP A 1 83 ? -8.563 -4.237 0.813 1.00 84.62 83 ASP A C 1
ATOM 663 O O . ASP A 1 83 ? -8.004 -4.470 -0.265 1.00 84.62 83 ASP A O 1
ATOM 667 N N . TRP A 1 84 ? -9.079 -3.035 1.090 1.00 87.69 84 TRP A N 1
ATOM 668 C CA . TRP A 1 84 ? -9.033 -1.904 0.160 1.00 87.69 84 TRP A CA 1
ATOM 669 C C . TRP A 1 84 ? -7.608 -1.374 -0.051 1.00 87.69 84 TRP A C 1
ATOM 671 O O . TRP A 1 84 ? -7.307 -0.836 -1.118 1.00 87.69 84 TRP A O 1
ATOM 681 N N . PHE A 1 85 ? -6.711 -1.569 0.922 1.00 90.38 85 PHE A N 1
ATOM 682 C CA . PHE A 1 85 ? -5.379 -0.967 0.944 1.00 90.38 85 PHE A CA 1
ATOM 683 C C . PHE A 1 85 ? -4.555 -1.376 -0.275 1.00 90.38 85 PHE A C 1
ATOM 685 O O . PHE A 1 85 ? -4.002 -0.543 -0.985 1.00 90.38 85 PHE A O 1
ATOM 692 N N . LEU A 1 86 ? -4.533 -2.672 -0.589 1.00 88.06 86 LEU A N 1
ATOM 693 C CA . LEU A 1 86 ? -3.788 -3.184 -1.740 1.00 88.06 86 LEU A CA 1
ATOM 694 C C . LEU A 1 86 ? -4.370 -2.724 -3.075 1.00 88.06 86 LEU A C 1
ATOM 696 O O . LEU A 1 86 ? -3.633 -2.607 -4.055 1.00 88.06 86 LEU A O 1
ATOM 700 N N . ALA A 1 87 ? -5.687 -2.525 -3.150 1.00 88.75 87 ALA A N 1
ATOM 701 C CA . ALA A 1 87 ? -6.308 -1.971 -4.344 1.00 88.75 87 ALA A CA 1
ATOM 702 C C . ALA A 1 87 ? -5.875 -0.514 -4.537 1.00 88.75 87 ALA A C 1
ATOM 704 O O . ALA A 1 87 ? -5.464 -0.160 -5.641 1.00 88.75 87 ALA A O 1
ATOM 705 N N . ARG A 1 88 ? -5.859 0.264 -3.450 1.00 91.75 88 ARG A N 1
ATOM 706 C CA . ARG A 1 88 ? -5.446 1.667 -3.449 1.00 91.75 88 ARG A CA 1
ATOM 707 C C . ARG A 1 88 ? -3.968 1.856 -3.788 1.00 91.75 88 ARG A C 1
ATOM 709 O O . ARG A 1 88 ? -3.651 2.635 -4.676 1.00 91.75 88 ARG A O 1
ATOM 716 N N . VAL A 1 89 ? -3.070 1.067 -3.192 1.00 90.44 89 VAL A N 1
ATOM 717 C CA . VAL A 1 89 ? -1.630 1.082 -3.524 1.00 90.44 89 VAL A CA 1
ATOM 718 C C . VAL A 1 89 ? -1.398 0.819 -5.013 1.00 90.44 89 VAL A C 1
ATOM 720 O O . VAL A 1 89 ? -0.583 1.483 -5.642 1.00 90.44 89 VAL A O 1
ATOM 723 N N . ARG A 1 90 ? -2.124 -0.137 -5.610 1.00 87.81 90 ARG A N 1
ATOM 724 C CA . ARG A 1 90 ? -1.998 -0.429 -7.048 1.00 87.81 90 ARG A CA 1
ATOM 725 C C . ARG A 1 90 ? -2.515 0.699 -7.934 1.00 87.81 90 ARG A C 1
ATOM 727 O O . ARG A 1 90 ? -2.014 0.853 -9.042 1.00 87.81 90 ARG A O 1
ATOM 734 N N . GLU A 1 91 ? -3.542 1.413 -7.492 1.00 90.12 91 GLU A N 1
ATOM 735 C CA . GLU A 1 91 ? -4.070 2.577 -8.200 1.00 90.12 91 GLU A CA 1
ATOM 736 C C . GLU A 1 91 ? -3.053 3.720 -8.183 1.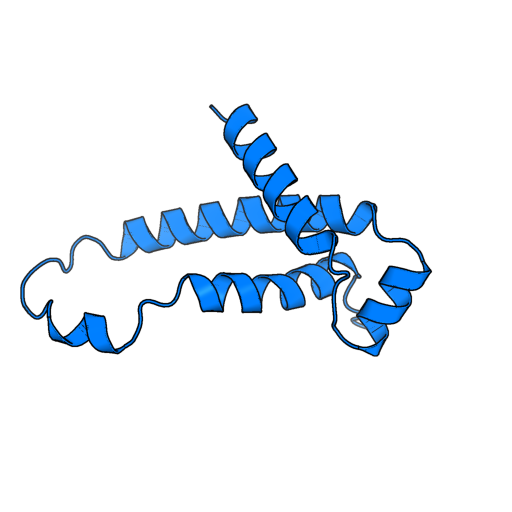00 90.12 91 GLU A C 1
ATOM 738 O O . GLU A 1 91 ? -2.662 4.179 -9.250 1.00 90.12 91 GLU A O 1
ATOM 743 N N . LEU A 1 92 ? -2.548 4.081 -6.999 1.00 89.25 92 LEU A N 1
ATOM 744 C CA . LEU A 1 92 ? -1.528 5.120 -6.821 1.00 89.25 92 LEU A CA 1
ATOM 745 C C . LEU A 1 92 ? -0.245 4.798 -7.592 1.00 89.25 92 LEU A C 1
ATOM 747 O O . LEU A 1 92 ? 0.274 5.643 -8.309 1.00 89.25 92 LEU A O 1
ATOM 751 N N . TYR A 1 93 ? 0.211 3.543 -7.536 1.00 86.44 93 TYR A N 1
ATOM 752 C CA . TYR A 1 93 ? 1.363 3.092 -8.315 1.00 86.44 93 TYR A CA 1
ATOM 753 C C . TYR A 1 93 ? 1.156 3.279 -9.827 1.00 86.44 93 TYR A C 1
ATOM 755 O O . TYR A 1 93 ? 2.077 3.666 -10.539 1.00 86.44 93 TYR A O 1
ATOM 763 N N . ARG A 1 94 ? -0.045 2.997 -10.350 1.00 87.44 94 ARG A N 1
ATOM 764 C CA . ARG A 1 94 ? -0.338 3.207 -11.778 1.00 87.44 94 ARG A CA 1
ATOM 765 C C . ARG A 1 94 ? -0.409 4.684 -12.137 1.00 87.44 94 ARG A C 1
ATOM 767 O O . ARG A 1 94 ? 0.029 5.030 -13.227 1.00 87.44 94 ARG A O 1
ATOM 774 N N . ASP A 1 95 ? -0.981 5.508 -11.266 1.00 87.31 95 ASP A N 1
ATOM 775 C CA . ASP A 1 95 ? -1.072 6.954 -11.473 1.00 87.31 95 ASP A CA 1
ATOM 776 C C . ASP A 1 95 ? 0.324 7.582 -11.552 1.00 87.31 95 ASP A C 1
ATOM 778 O O . ASP A 1 95 ? 0.629 8.292 -12.505 1.00 87.31 95 ASP A O 1
ATOM 782 N N . ASP A 1 96 ? 1.213 7.209 -10.633 1.00 84.38 96 ASP A N 1
ATOM 783 C CA . ASP A 1 96 ? 2.598 7.679 -10.610 1.00 84.38 96 ASP A CA 1
ATOM 784 C C . ASP A 1 96 ? 3.370 7.292 -11.886 1.00 84.38 96 ASP A C 1
ATOM 786 O O . ASP A 1 96 ? 3.974 8.133 -12.551 1.00 84.38 96 ASP A O 1
ATOM 790 N N . GLN A 1 97 ? 3.219 6.042 -12.340 1.00 79.81 97 GLN A N 1
ATOM 791 C CA . GLN A 1 97 ? 3.804 5.567 -13.604 1.00 79.81 97 GLN A CA 1
ATOM 792 C C . GLN A 1 97 ? 3.259 6.286 -14.849 1.00 79.81 97 GLN A C 1
ATOM 794 O O . GLN A 1 97 ? 3.910 6.285 -15.894 1.00 79.81 97 GLN A O 1
ATOM 799 N N . LEU A 1 98 ? 2.052 6.854 -14.779 1.00 76.94 98 LEU A N 1
ATOM 800 C CA . LEU A 1 98 ? 1.492 7.674 -15.855 1.00 76.94 98 LEU A CA 1
ATOM 801 C C . LEU A 1 98 ? 1.989 9.121 -15.795 1.00 76.94 98 LEU A C 1
ATOM 803 O O . LEU A 1 98 ? 2.015 9.772 -16.835 1.00 76.94 98 LEU A O 1
ATOM 807 N N . ARG A 1 99 ? 2.366 9.624 -14.614 1.00 75.44 99 ARG A N 1
ATOM 808 C CA . ARG A 1 99 ? 2.866 10.995 -14.418 1.00 75.44 99 ARG A CA 1
ATOM 809 C C . ARG A 1 99 ? 4.336 11.157 -14.798 1.00 75.44 99 ARG A C 1
ATOM 811 O O . ARG A 1 99 ? 4.714 12.250 -15.206 1.00 75.44 99 ARG A O 1
ATOM 818 N N . ASP A 1 100 ? 5.134 10.097 -14.690 1.00 70.38 100 ASP A N 1
ATOM 819 C CA . ASP A 1 100 ? 6.561 10.097 -15.055 1.00 70.38 100 ASP A CA 1
ATOM 820 C C . ASP A 1 100 ? 6.816 9.920 -16.574 1.00 70.38 100 ASP A C 1
ATOM 822 O O . ASP A 1 100 ? 7.955 9.979 -17.033 1.00 70.38 100 ASP A O 1
ATOM 826 N N . ARG A 1 101 ? 5.761 9.711 -17.378 1.00 55.50 101 ARG A N 1
ATOM 827 C CA . ARG A 1 101 ? 5.841 9.406 -18.818 1.00 55.50 101 ARG A CA 1
ATOM 828 C C . ARG A 1 101 ? 5.505 10.595 -19.717 1.00 55.50 101 ARG A C 1
ATOM 830 O O . ARG A 1 101 ? 6.174 10.710 -20.771 1.00 55.50 101 ARG A O 1
#

Sequence (101 aa):
MDDHRLTDERLCWLAVRDQIEAKTRPSLLMRILSAGSSRYGHDEARSHQRDHMGAYAEAVFDAAQELSADDRRILRRNGVVPDWFLARVRELYRDDQLRDR

Foldseek 3Di:
DPPPPPDLLRLLLVLVVVVVVVVPDDPPVVVVPPPDDDPPCPPVVVVVVVVLSVLLSVLSNVLSVVDDPVQSVCCVVPSDHDPCSVVSSVVSSVVVVVVVD

Secondary structure (DSSP, 8-state):
-------HHHHHHHHHHHHHHHHHS--GGGGGS--SS-SSSHHHHHHHHHHHHHHHHHHHHHHHHT--HHHHHHHHHHS---HHHHHHHHHHHHHHHHH--